Protein AF-A0A401ZVS5-F1 (afdb_monomer)

Radius of gyration: 18.04 Å; Cα contacts (8 Å, |Δi|>4): 123; chains: 1; bounding box: 57×36×34 Å

Secondary structure (DSSP, 8-state):
-EEE-TTS-EEEEPP--SEETTEETT-EEEEEETTEEEEEEEEE-SSS-EEETTEEE-GGGEEEEE-SSS------SS--PPPPP-

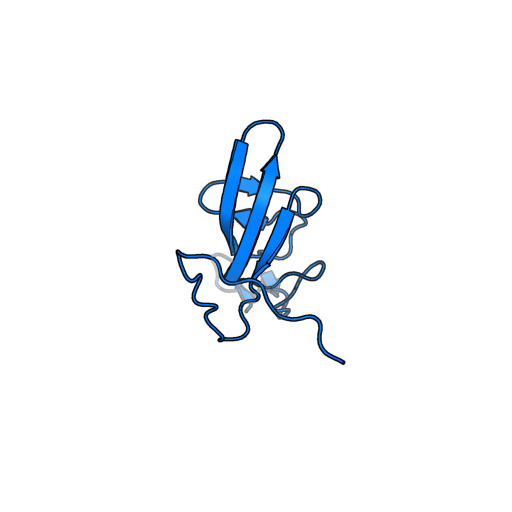Nearest PDB structures (foldseek):
  6bpi-assembly1_A  TM=4.626E-01  e=4.540E+00  Homo sapiens
  3nrl-assembly1_A  TM=4.091E-01  e=8.705E+00  Mediterraneibacter gnavus ATCC 29149
  7z8f-assembly1_o  TM=1.826E-01  e=8.705E+00  Homo sapiens

Mean predicted aligned error: 9.3 Å

pLDDT: mean 84.24, std 12.0, range [40.84, 94.94]

Sequence (86 aa):
MCVTDATGFPKQHKKRSRTFQGYRTGDIVKAMTPKRTLTGRIAIRHRPSFRLGTADIHPKYMRRLHRADGYEYEQRKGGVALPPHA

Organism: NCBI:txid2014871

Foldseek 3Di:
DFDADPVRHTDDDADPDQDDPRAGFQFWKWFDDPVDIATDTWDDRPDQWIDRPPDTHGCVRIDTDGHPPPDDDDDPPDDDDDPPDD

Solvent-accessible surface area (backbone atoms only — not comparable to full-atom values): 5648 Å² total; per-residue (Å²): 100,75,42,55,47,98,87,62,51,82,72,44,77,51,82,91,66,73,58,59,97,93,42,45,56,53,19,30,29,42,31,60,46,99,89,50,76,49,72,46,48,33,45,70,77,91,54,86,43,32,34,47,85,93,43,75,43,50,64,91,40,47,42,81,76,44,66,66,80,82,70,83,81,80,80,73,91,67,91,75,87,78,75,84,84,127

Structure (mmCIF, N/CA/C/O backbone):
data_AF-A0A401ZVS5-F1
#
_entry.id   AF-A0A401ZVS5-F1
#
loop_
_atom_site.group_PDB
_atom_site.id
_atom_site.type_symbol
_atom_site.label_atom_id
_atom_site.label_alt_id
_atom_site.label_comp_id
_atom_site.label_asym_id
_atom_site.label_entity_id
_atom_site.label_seq_id
_atom_site.pdbx_PDB_ins_code
_atom_site.Cartn_x
_atom_site.Cartn_y
_atom_site.Cartn_z
_atom_site.occupancy
_atom_site.B_iso_or_equiv
_atom_site.auth_seq_id
_atom_site.auth_comp_id
_atom_site.auth_asym_id
_atom_site.auth_atom_id
_atom_site.pdbx_PDB_model_num
ATOM 1 N N . MET A 1 1 ? 12.864 -16.253 1.997 1.00 72.56 1 MET A N 1
ATOM 2 C CA . MET A 1 1 ? 13.374 -16.609 0.655 1.00 72.56 1 MET A CA 1
ATOM 3 C C . MET A 1 1 ? 14.751 -15.991 0.483 1.00 72.56 1 MET A C 1
ATOM 5 O O . MET A 1 1 ? 14.929 -14.853 0.911 1.00 72.56 1 MET A O 1
ATOM 9 N N . CYS A 1 2 ? 15.702 -16.742 -0.066 1.00 85.31 2 CYS A N 1
ATOM 10 C CA . CYS A 1 2 ? 17.067 -16.288 -0.336 1.00 85.31 2 CYS A CA 1
ATOM 11 C C . CYS A 1 2 ? 17.148 -15.661 -1.739 1.00 85.31 2 CYS A C 1
ATOM 13 O O . CYS A 1 2 ? 16.406 -16.065 -2.631 1.00 85.31 2 CYS A O 1
ATOM 15 N N . VAL A 1 3 ? 17.996 -14.651 -1.911 1.00 88.06 3 VAL A N 1
ATOM 16 C CA . VAL A 1 3 ? 18.453 -14.147 -3.208 1.00 88.06 3 VAL A CA 1
ATOM 17 C C . VAL A 1 3 ? 19.842 -14.729 -3.420 1.00 88.06 3 VAL A C 1
ATOM 19 O O . VAL A 1 3 ? 20.739 -14.451 -2.624 1.00 88.06 3 VAL A O 1
ATOM 22 N N . THR A 1 4 ? 19.995 -15.554 -4.447 1.00 94.25 4 THR A N 1
ATOM 23 C CA . THR A 1 4 ? 21.275 -16.136 -4.857 1.00 94.25 4 THR A CA 1
ATOM 24 C C . THR A 1 4 ? 21.950 -15.265 -5.912 1.00 94.25 4 THR A C 1
ATOM 26 O O . THR A 1 4 ? 21.286 -14.474 -6.586 1.00 94.25 4 THR A O 1
ATOM 29 N N . ASP A 1 5 ? 23.266 -15.389 -6.037 1.00 92.00 5 ASP A N 1
ATOM 30 C CA . ASP A 1 5 ? 24.028 -14.804 -7.139 1.00 92.00 5 ASP A CA 1
ATOM 31 C C . ASP A 1 5 ? 23.888 -15.633 -8.432 1.00 92.00 5 ASP A C 1
ATOM 33 O O . ASP A 1 5 ? 23.282 -16.708 -8.418 1.00 92.00 5 ASP A O 1
ATOM 37 N N . ALA A 1 6 ? 24.461 -15.159 -9.544 1.00 93.06 6 ALA A N 1
ATOM 38 C CA . ALA A 1 6 ? 24.469 -15.867 -10.831 1.00 93.06 6 ALA A CA 1
ATOM 39 C C . ALA A 1 6 ? 25.083 -17.280 -10.741 1.00 93.06 6 ALA A C 1
ATOM 41 O O . ALA A 1 6 ? 24.682 -18.183 -11.467 1.00 93.06 6 ALA A O 1
ATOM 42 N N . THR A 1 7 ? 26.017 -17.478 -9.810 1.00 94.94 7 THR A N 1
ATOM 43 C CA . THR A 1 7 ? 26.684 -18.754 -9.504 1.00 94.94 7 THR A CA 1
ATOM 44 C C . THR A 1 7 ? 25.941 -19.604 -8.462 1.00 94.94 7 THR A C 1
ATOM 46 O O . THR A 1 7 ? 26.403 -20.681 -8.106 1.00 94.94 7 THR A O 1
ATOM 49 N N . GLY A 1 8 ? 24.789 -19.147 -7.957 1.00 91.00 8 GLY A N 1
ATOM 50 C CA . GLY A 1 8 ? 23.947 -19.899 -7.020 1.00 91.00 8 GLY A CA 1
ATOM 51 C C . GLY A 1 8 ? 24.273 -19.708 -5.534 1.00 91.00 8 GLY A C 1
ATOM 52 O O . GLY A 1 8 ? 23.507 -20.163 -4.685 1.00 91.00 8 GLY A O 1
ATOM 53 N N . PHE A 1 9 ? 25.343 -18.988 -5.186 1.00 93.81 9 PHE A N 1
ATOM 54 C CA . PHE A 1 9 ? 25.676 -18.722 -3.783 1.00 93.81 9 PHE A CA 1
ATOM 55 C C . PHE A 1 9 ? 24.684 -17.746 -3.124 1.00 93.81 9 PHE A C 1
ATOM 57 O O . PHE A 1 9 ? 24.232 -16.793 -3.767 1.00 93.81 9 PHE A O 1
ATOM 64 N N . PRO A 1 10 ? 24.319 -17.950 -1.845 1.00 92.88 10 PRO A N 1
ATOM 65 C CA . PRO A 1 10 ? 23.379 -17.086 -1.139 1.00 92.88 10 PRO A CA 1
ATOM 66 C C . PRO A 1 10 ? 23.977 -15.692 -0.917 1.00 92.88 10 PRO A C 1
ATOM 68 O O . PRO A 1 10 ? 25.004 -15.541 -0.264 1.00 92.88 10 PRO A O 1
ATOM 71 N N . LYS A 1 11 ? 23.302 -14.659 -1.427 1.00 92.44 11 LYS A N 1
ATOM 72 C CA . LYS A 1 11 ? 23.738 -13.259 -1.331 1.00 92.44 11 LYS A CA 1
ATOM 73 C C . LYS A 1 11 ? 22.964 -12.474 -0.277 1.00 92.44 11 LYS A C 1
ATOM 75 O O . LYS A 1 11 ? 23.532 -11.643 0.424 1.00 92.44 11 LYS A O 1
ATOM 80 N N . GLN A 1 12 ? 21.651 -12.695 -0.177 1.00 88.62 12 GLN A N 1
ATOM 81 C CA . GLN A 1 12 ? 20.799 -11.936 0.743 1.00 88.62 12 GLN A CA 1
ATOM 82 C C . GLN A 1 12 ? 19.548 -12.712 1.166 1.00 88.62 12 GLN A C 1
ATOM 84 O O . GLN A 1 12 ? 18.874 -13.340 0.352 1.00 88.62 12 GLN A O 1
ATOM 89 N N . HIS A 1 13 ? 19.147 -12.577 2.431 1.00 87.44 13 HIS A N 1
ATOM 90 C CA . HIS A 1 13 ? 17.853 -13.063 2.912 1.00 87.44 13 HIS A CA 1
ATOM 91 C C . HIS A 1 13 ? 16.764 -11.985 2.802 1.00 87.44 13 HIS A C 1
ATOM 93 O O . HIS A 1 13 ? 16.913 -10.870 3.302 1.00 87.44 13 HIS A O 1
ATOM 99 N N . LYS A 1 14 ? 15.619 -12.322 2.192 1.00 82.94 14 LYS A N 1
ATOM 100 C CA . LYS A 1 14 ? 14.428 -11.457 2.210 1.00 82.94 14 LYS A CA 1
ATOM 101 C C . LYS A 1 14 ? 13.724 -11.543 3.563 1.00 82.94 14 LYS A C 1
ATOM 103 O O . LYS A 1 14 ? 13.496 -12.642 4.074 1.00 82.94 14 LYS A O 1
ATOM 108 N N . LYS A 1 15 ? 13.293 -10.391 4.086 1.00 84.81 15 LYS A N 1
ATOM 109 C CA . LYS A 1 15 ? 12.481 -10.296 5.308 1.00 84.81 15 LYS A CA 1
ATOM 110 C C . LYS A 1 15 ? 11.193 -11.117 5.153 1.00 84.81 15 LYS A C 1
ATOM 112 O O . LYS A 1 15 ? 10.485 -10.978 4.162 1.00 84.81 15 LYS A O 1
ATOM 117 N N . ARG A 1 16 ? 10.881 -11.964 6.141 1.00 82.25 16 ARG A N 1
ATOM 118 C CA . ARG A 1 16 ? 9.680 -12.829 6.166 1.00 82.25 16 ARG A CA 1
ATOM 119 C C . ARG A 1 16 ? 8.470 -12.138 6.814 1.00 82.25 16 ARG A C 1
ATOM 121 O O . ARG A 1 16 ? 7.612 -12.799 7.387 1.00 82.25 16 ARG A O 1
ATOM 128 N N . SER A 1 17 ? 8.401 -10.808 6.779 1.00 86.25 17 SER A N 1
ATOM 129 C CA . SER A 1 17 ? 7.271 -10.091 7.376 1.00 86.25 17 SER A CA 1
ATOM 130 C C . SER A 1 17 ? 6.155 -9.943 6.348 1.00 86.25 17 SER A C 1
ATOM 132 O O . SER A 1 17 ? 6.393 -9.540 5.219 1.00 86.25 17 SER A O 1
ATOM 134 N N . ARG A 1 18 ? 4.913 -10.253 6.716 1.00 82.38 18 ARG A N 1
ATOM 135 C CA . ARG A 1 18 ? 3.760 -10.028 5.821 1.00 82.38 18 ARG A CA 1
ATOM 136 C C . ARG A 1 18 ? 3.237 -8.595 5.901 1.00 82.38 18 ARG A C 1
ATOM 138 O O . ARG A 1 18 ? 2.460 -8.183 5.043 1.00 82.38 18 ARG A O 1
ATOM 145 N N . THR A 1 19 ? 3.664 -7.856 6.922 1.00 88.88 19 THR A N 1
ATOM 146 C CA . THR A 1 19 ? 3.229 -6.493 7.216 1.00 88.88 19 THR A CA 1
ATOM 147 C C . THR A 1 19 ? 4.406 -5.521 7.225 1.00 88.88 19 THR A C 1
ATOM 149 O O . THR A 1 19 ? 5.561 -5.894 7.475 1.00 88.88 19 THR A O 1
ATOM 152 N N . PHE A 1 20 ? 4.128 -4.257 6.916 1.00 90.19 20 PHE A N 1
ATOM 153 C CA . PHE A 1 20 ? 5.098 -3.168 6.978 1.00 90.19 20 PHE A CA 1
ATOM 154 C C . PHE A 1 20 ? 4.369 -1.837 7.176 1.00 90.19 20 PHE A C 1
ATOM 156 O O . PHE A 1 20 ? 3.409 -1.556 6.465 1.00 90.19 20 PHE A O 1
ATOM 163 N N . GLN A 1 21 ? 4.806 -1.034 8.153 1.00 88.31 21 GLN A N 1
ATOM 164 C CA . GLN A 1 21 ? 4.185 0.255 8.513 1.00 88.31 21 GLN A CA 1
ATOM 165 C C . GLN A 1 21 ? 2.656 0.182 8.730 1.00 88.31 21 GLN A C 1
ATOM 167 O O . GLN A 1 21 ? 1.926 1.094 8.363 1.00 88.31 21 GLN A O 1
ATOM 172 N N . GLY A 1 22 ? 2.156 -0.926 9.293 1.00 89.50 22 GLY A N 1
ATOM 173 C CA . GLY A 1 22 ? 0.723 -1.116 9.575 1.00 89.50 22 GLY A CA 1
ATOM 174 C C . GLY A 1 22 ? -0.136 -1.576 8.388 1.00 89.50 22 GLY A C 1
ATOM 175 O O . GLY A 1 22 ? -1.344 -1.760 8.548 1.00 89.50 22 GLY A O 1
ATOM 176 N N . TYR A 1 23 ? 0.478 -1.809 7.227 1.00 91.62 23 TYR A N 1
ATOM 177 C CA . TYR A 1 23 ? -0.174 -2.314 6.021 1.00 91.62 23 TYR A CA 1
ATOM 178 C C . TYR A 1 23 ? 0.224 -3.762 5.728 1.00 91.62 23 TYR A C 1
ATOM 180 O O . TYR A 1 23 ? 1.298 -4.219 6.138 1.00 91.62 23 TYR A O 1
ATOM 188 N N . ARG A 1 24 ? -0.617 -4.475 4.975 1.00 91.75 24 ARG A N 1
ATOM 189 C CA . ARG A 1 24 ? -0.367 -5.825 4.453 1.00 91.75 24 ARG A CA 1
ATOM 190 C C . ARG A 1 24 ? -0.512 -5.837 2.931 1.00 91.75 24 ARG A C 1
ATOM 192 O O . ARG A 1 24 ? -1.332 -5.124 2.361 1.00 91.75 24 ARG A O 1
ATOM 199 N N . THR A 1 25 ? 0.276 -6.672 2.253 1.00 91.69 25 THR A N 1
ATOM 200 C CA . THR A 1 25 ? 0.068 -6.932 0.819 1.00 91.69 25 THR A CA 1
ATOM 201 C C . THR A 1 25 ? -1.353 -7.443 0.584 1.00 91.69 25 THR A C 1
ATOM 203 O O . THR A 1 25 ? -1.784 -8.385 1.248 1.00 91.69 25 THR A O 1
ATOM 206 N N . GLY A 1 26 ? -2.048 -6.835 -0.377 1.00 90.19 26 GLY A N 1
ATOM 207 C CA . GLY A 1 26 ? -3.443 -7.121 -0.700 1.00 90.19 26 GLY A CA 1
ATOM 208 C C . GLY A 1 26 ? -4.450 -6.156 -0.074 1.00 90.19 26 GLY A C 1
ATOM 209 O O . GLY A 1 26 ? -5.596 -6.162 -0.516 1.00 90.19 26 GLY A O 1
ATOM 210 N N . ASP A 1 27 ? -4.050 -5.318 0.892 1.00 91.75 27 ASP A N 1
ATOM 211 C CA . ASP A 1 27 ? -4.944 -4.298 1.451 1.00 91.75 27 ASP A CA 1
ATOM 212 C C . ASP A 1 27 ? -5.441 -3.365 0.337 1.00 91.75 27 ASP A C 1
ATOM 214 O O . ASP A 1 27 ? -4.675 -2.959 -0.545 1.00 91.75 27 ASP A O 1
ATOM 218 N N . ILE A 1 28 ? -6.723 -3.004 0.388 1.00 91.75 28 ILE A N 1
ATOM 219 C CA . ILE A 1 28 ? -7.302 -2.009 -0.515 1.00 91.75 28 ILE A CA 1
ATOM 220 C C . ILE A 1 28 ? -7.088 -0.644 0.122 1.00 91.75 28 ILE A C 1
ATOM 222 O O . ILE A 1 28 ? -7.535 -0.391 1.243 1.00 91.75 28 ILE A O 1
ATOM 226 N N . VAL A 1 29 ? -6.415 0.249 -0.595 1.00 93.19 29 VAL A N 1
ATOM 227 C CA . VAL A 1 29 ? -6.125 1.606 -0.129 1.00 93.19 29 VAL A CA 1
ATOM 228 C C . VAL A 1 29 ? -6.619 2.636 -1.132 1.00 93.19 29 VAL A C 1
ATOM 230 O O . VAL A 1 29 ? -6.681 2.377 -2.334 1.00 93.19 29 VAL A O 1
ATOM 233 N N . LYS A 1 30 ? -6.908 3.832 -0.627 1.00 93.88 30 LYS A N 1
ATOM 234 C CA . LYS A 1 30 ? -7.071 5.052 -1.412 1.00 93.88 30 LYS A CA 1
ATOM 235 C C . LYS A 1 30 ? -5.826 5.910 -1.224 1.00 93.88 30 LYS A C 1
ATOM 237 O O . LYS A 1 30 ? -5.554 6.368 -0.117 1.00 93.88 30 LYS A O 1
ATOM 242 N N . ALA A 1 31 ? -5.066 6.110 -2.290 1.00 93.62 31 ALA A N 1
ATOM 243 C CA . ALA A 1 31 ? -3.933 7.017 -2.328 1.00 93.62 31 ALA A CA 1
ATOM 244 C C . ALA A 1 31 ? -4.374 8.390 -2.843 1.00 93.62 31 ALA A C 1
ATOM 246 O O . ALA A 1 31 ? -4.877 8.501 -3.959 1.00 93.62 31 ALA A O 1
ATOM 247 N N . MET A 1 32 ? -4.158 9.431 -2.043 1.00 92.69 32 MET A N 1
ATOM 248 C CA . MET A 1 32 ? -4.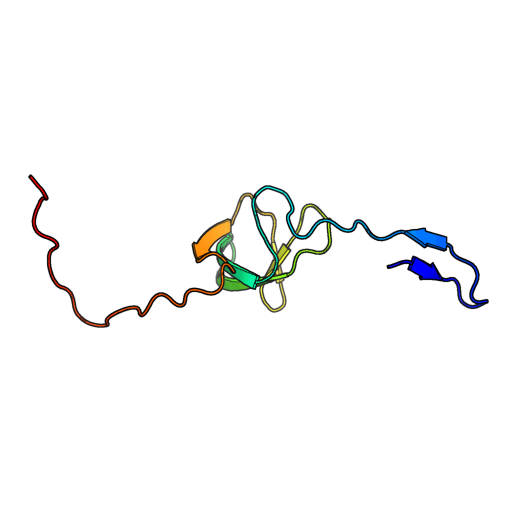426 10.827 -2.386 1.00 92.69 32 MET A CA 1
ATOM 249 C C . MET A 1 32 ? -3.089 11.530 -2.603 1.00 92.69 32 MET A C 1
ATOM 251 O O . MET A 1 32 ? -2.483 12.063 -1.678 1.00 92.69 32 MET A O 1
ATOM 255 N N . THR A 1 33 ? -2.579 11.453 -3.829 1.00 87.62 33 THR A N 1
ATOM 256 C CA . THR A 1 33 ? -1.344 12.137 -4.229 1.00 87.62 33 THR A CA 1
ATOM 257 C C . THR A 1 33 ? -1.709 13.459 -4.911 1.00 87.62 33 THR A C 1
ATOM 259 O O . THR A 1 33 ? -2.727 13.494 -5.600 1.00 87.62 33 THR A O 1
ATOM 262 N N . PRO A 1 34 ? -0.881 14.520 -4.820 1.00 85.19 34 PRO A N 1
ATOM 263 C CA . PRO A 1 34 ? -1.158 15.803 -5.480 1.00 85.19 34 PRO A CA 1
ATOM 264 C C . PRO A 1 34 ? -1.461 15.692 -6.980 1.00 85.19 34 PRO A C 1
ATOM 266 O O . PRO A 1 34 ? -2.217 16.484 -7.523 1.00 85.19 34 PRO A O 1
ATOM 269 N N . LYS A 1 35 ? -0.883 14.688 -7.653 1.00 84.94 35 LYS A N 1
ATOM 270 C CA . LYS A 1 35 ? -1.070 14.452 -9.091 1.00 84.94 35 LYS A CA 1
ATOM 271 C C . LYS A 1 35 ? -2.347 13.686 -9.432 1.00 84.94 35 LYS A C 1
ATOM 273 O O . LYS A 1 35 ? -2.902 13.879 -10.503 1.00 84.94 35 LYS A O 1
ATOM 278 N N . ARG A 1 36 ? -2.745 12.729 -8.588 1.00 86.62 36 ARG A N 1
ATOM 279 C CA . ARG A 1 36 ? -3.856 11.812 -8.872 1.00 86.62 36 ARG A CA 1
ATOM 280 C C . ARG A 1 36 ? -4.333 11.093 -7.622 1.00 86.62 36 ARG A C 1
ATOM 282 O O . ARG A 1 36 ? -3.543 10.767 -6.734 1.00 86.62 36 ARG A O 1
ATOM 289 N N . THR A 1 37 ? -5.621 10.771 -7.618 1.00 91.69 37 THR A N 1
ATOM 290 C CA . THR A 1 37 ? -6.223 9.873 -6.633 1.00 91.69 37 THR A CA 1
ATOM 291 C C . THR A 1 37 ? -6.324 8.478 -7.233 1.00 91.69 37 THR A C 1
ATOM 293 O O . THR A 1 37 ? -6.919 8.302 -8.292 1.00 91.69 37 THR A O 1
ATOM 296 N N . LEU A 1 38 ? -5.732 7.486 -6.572 1.00 90.88 38 LEU A N 1
ATOM 297 C CA . LEU A 1 38 ? -5.737 6.091 -7.012 1.00 90.88 38 LEU A CA 1
ATOM 298 C C . LEU A 1 38 ? -6.346 5.217 -5.925 1.00 90.88 38 LEU A C 1
ATOM 300 O O . LEU A 1 38 ? -6.068 5.412 -4.746 1.00 90.88 38 LEU A O 1
ATOM 304 N N . THR A 1 39 ? -7.147 4.233 -6.314 1.00 92.69 39 THR A N 1
ATOM 305 C CA . THR A 1 39 ? -7.705 3.244 -5.385 1.00 92.69 39 THR A CA 1
ATOM 306 C C . THR A 1 39 ? -7.392 1.854 -5.909 1.00 92.69 39 THR A C 1
ATOM 308 O O . THR A 1 39 ? -7.469 1.622 -7.112 1.00 92.69 39 THR A O 1
ATOM 311 N N . GLY A 1 40 ? -7.006 0.935 -5.029 1.00 91.62 40 GLY A N 1
ATOM 312 C CA . GLY A 1 40 ? -6.689 -0.431 -5.431 1.00 91.62 40 GLY A CA 1
ATOM 313 C C . GLY A 1 40 ? -5.923 -1.207 -4.371 1.00 91.62 40 GLY A C 1
ATOM 314 O O . GLY A 1 40 ? -5.727 -0.733 -3.251 1.00 91.62 40 GLY A O 1
ATOM 315 N N . ARG A 1 41 ? -5.489 -2.413 -4.741 1.00 93.06 41 ARG A N 1
ATOM 316 C CA . ARG A 1 41 ? -4.705 -3.298 -3.874 1.00 93.06 41 ARG A CA 1
ATOM 317 C C . ARG A 1 41 ? -3.228 -2.910 -3.887 1.00 93.06 41 ARG A C 1
ATOM 319 O O . ARG A 1 41 ? -2.668 -2.645 -4.952 1.00 93.06 41 ARG A O 1
ATOM 326 N N . ILE A 1 42 ? -2.595 -2.920 -2.716 1.00 93.69 42 ILE A N 1
ATOM 327 C CA . ILE A 1 42 ? -1.160 -2.633 -2.582 1.00 93.69 42 ILE A CA 1
ATOM 328 C C . ILE A 1 42 ? -0.299 -3.894 -2.588 1.00 93.69 42 ILE A C 1
ATOM 330 O O . ILE A 1 42 ? -0.695 -4.950 -2.090 1.00 93.69 42 ILE A O 1
ATOM 334 N N . ALA A 1 43 ? 0.936 -3.751 -3.065 1.00 92.56 43 ALA A N 1
ATOM 335 C CA . ALA A 1 43 ? 1.997 -4.732 -2.886 1.00 92.56 43 ALA A CA 1
ATOM 336 C C . ALA A 1 43 ? 3.176 -4.134 -2.105 1.00 92.56 43 ALA A C 1
ATOM 338 O O . ALA A 1 43 ? 3.751 -3.111 -2.489 1.00 92.56 43 ALA A O 1
ATOM 339 N N . ILE A 1 44 ? 3.555 -4.801 -1.012 1.00 91.69 44 ILE A N 1
ATOM 340 C CA . ILE A 1 44 ? 4.646 -4.387 -0.125 1.00 91.69 44 ILE A CA 1
ATOM 341 C C . ILE A 1 44 ? 5.932 -5.122 -0.507 1.00 91.69 44 ILE A C 1
ATOM 343 O O . ILE A 1 44 ? 5.953 -6.346 -0.624 1.00 91.69 44 ILE A O 1
ATOM 347 N N . ARG A 1 45 ? 7.030 -4.370 -0.657 1.00 88.69 45 ARG A N 1
ATOM 348 C CA . ARG A 1 45 ? 8.376 -4.889 -0.978 1.00 88.69 45 ARG A CA 1
ATOM 349 C C . ARG A 1 45 ? 9.406 -4.636 0.135 1.00 88.69 45 ARG A C 1
ATOM 351 O O . ARG A 1 45 ? 10.602 -4.652 -0.129 1.00 88.69 45 ARG A O 1
ATOM 358 N N . HIS A 1 46 ? 8.948 -4.370 1.364 1.00 85.50 46 HIS A N 1
ATOM 359 C CA . HIS A 1 46 ? 9.778 -3.957 2.513 1.00 85.50 46 HIS A CA 1
ATOM 360 C C . HIS A 1 46 ? 10.669 -2.734 2.248 1.00 85.50 46 HIS A C 1
ATOM 362 O O . HIS A 1 46 ? 11.784 -2.635 2.753 1.00 85.50 46 HIS A O 1
ATOM 368 N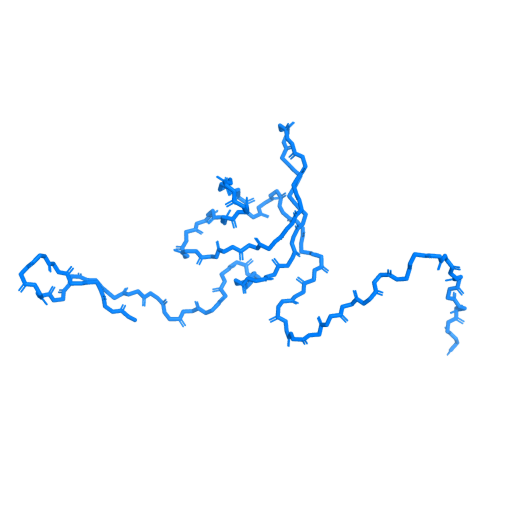 N . ARG A 1 47 ? 10.149 -1.785 1.471 1.00 86.88 47 ARG A N 1
ATOM 369 C CA . ARG A 1 47 ? 10.699 -0.438 1.285 1.00 86.88 47 ARG A CA 1
ATOM 370 C C . ARG A 1 47 ? 9.641 0.569 1.760 1.00 86.88 47 ARG A C 1
ATOM 372 O O . ARG A 1 47 ? 8.467 0.197 1.809 1.00 86.88 47 ARG A O 1
ATOM 379 N N . PRO A 1 48 ? 10.002 1.820 2.096 1.00 86.44 48 PRO A N 1
ATOM 380 C CA . PRO A 1 48 ? 9.049 2.860 2.508 1.00 86.44 48 PRO A CA 1
ATOM 381 C C . PRO A 1 48 ? 8.117 3.348 1.379 1.00 86.44 48 PRO A C 1
ATOM 383 O O . PRO A 1 48 ? 7.451 4.366 1.525 1.00 86.44 48 PRO A O 1
ATOM 386 N N . SER A 1 49 ? 8.043 2.630 0.258 1.00 90.38 49 SER A N 1
ATOM 387 C CA . SER A 1 49 ? 7.105 2.857 -0.837 1.00 90.38 49 SER A CA 1
ATOM 388 C C . SER A 1 49 ? 6.329 1.577 -1.142 1.00 90.38 49 SER A C 1
ATOM 390 O O . SER A 1 49 ? 6.877 0.469 -1.107 1.00 90.38 49 SER A O 1
ATOM 392 N N . PHE A 1 50 ? 5.038 1.731 -1.435 1.00 93.00 50 PHE A N 1
ATOM 393 C CA . PHE A 1 50 ? 4.143 0.630 -1.780 1.00 93.00 50 PHE A CA 1
ATOM 394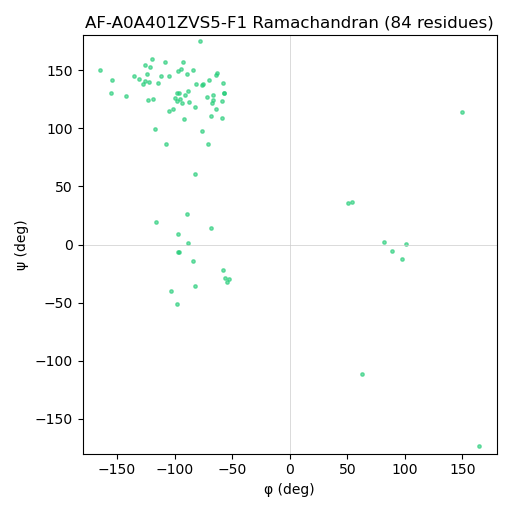 C C . PHE A 1 50 ? 3.668 0.753 -3.211 1.00 93.00 50 PHE A C 1
ATOM 396 O O . PHE A 1 50 ? 3.309 1.841 -3.666 1.00 93.00 50 PHE A O 1
ATOM 403 N N . ARG A 1 51 ? 3.621 -0.391 -3.893 1.00 92.75 51 ARG A N 1
ATOM 404 C CA . ARG A 1 51 ? 3.169 -0.451 -5.272 1.00 92.75 51 ARG A CA 1
ATOM 405 C C . ARG A 1 51 ? 1.650 -0.501 -5.305 1.00 92.75 51 ARG A C 1
ATOM 407 O O . ARG A 1 51 ? 1.060 -1.449 -4.792 1.00 92.75 51 ARG A O 1
ATOM 414 N N . LEU A 1 52 ? 1.040 0.502 -5.920 1.00 92.12 52 LEU A N 1
ATOM 415 C CA . LEU A 1 52 ? -0.388 0.608 -6.188 1.00 92.12 52 LEU A CA 1
ATOM 416 C C . LEU A 1 52 ? -0.585 0.641 -7.710 1.00 92.12 52 LEU A C 1
ATOM 418 O O . LEU A 1 52 ? -0.361 1.663 -8.362 1.00 92.12 52 LEU A O 1
ATOM 422 N N . GLY A 1 53 ? -0.940 -0.510 -8.288 1.00 88.38 53 GLY A N 1
ATOM 423 C CA . GLY A 1 53 ? -0.987 -0.701 -9.741 1.00 88.38 53 GLY A CA 1
ATOM 424 C C . GLY A 1 53 ? 0.394 -0.529 -10.389 1.00 88.38 53 GLY A C 1
ATOM 425 O O . GLY A 1 53 ? 1.300 -1.344 -10.186 1.00 88.38 53 GLY A O 1
ATOM 426 N N . THR A 1 54 ? 0.559 0.542 -11.167 1.00 87.50 54 THR A N 1
ATOM 427 C CA . THR A 1 54 ? 1.818 0.907 -11.843 1.00 87.50 54 THR A CA 1
ATOM 428 C C . THR A 1 54 ? 2.648 1.946 -11.086 1.00 87.50 54 THR A C 1
ATOM 430 O O . THR A 1 54 ? 3.771 2.230 -11.491 1.00 87.50 54 THR A O 1
ATOM 433 N N . ALA A 1 55 ? 2.127 2.510 -9.993 1.00 89.31 55 ALA A N 1
ATOM 434 C CA . ALA A 1 55 ? 2.776 3.577 -9.238 1.00 89.31 55 ALA A CA 1
ATOM 435 C C . ALA A 1 55 ? 3.373 3.064 -7.927 1.00 89.31 55 ALA A C 1
ATOM 437 O O . ALA A 1 55 ? 2.755 2.240 -7.259 1.00 89.31 55 ALA A O 1
ATOM 438 N N . ASP A 1 56 ? 4.510 3.620 -7.514 1.00 92.06 56 ASP A N 1
ATOM 439 C CA . ASP A 1 56 ? 5.010 3.489 -6.145 1.00 92.06 56 ASP A CA 1
ATOM 440 C C . ASP A 1 56 ? 4.670 4.764 -5.365 1.00 92.06 56 ASP A C 1
ATOM 442 O O . ASP A 1 56 ? 4.969 5.875 -5.802 1.00 92.06 56 ASP A O 1
ATOM 446 N N . ILE A 1 57 ? 4.002 4.616 -4.223 1.00 91.88 57 ILE A N 1
ATOM 447 C CA . ILE A 1 57 ? 3.485 5.735 -3.427 1.00 91.88 57 ILE A CA 1
ATOM 448 C C . ILE A 1 57 ? 3.910 5.548 -1.967 1.00 91.88 57 ILE A C 1
ATOM 450 O O . ILE A 1 57 ? 3.952 4.429 -1.450 1.00 91.88 57 ILE A O 1
ATOM 454 N N . HIS A 1 58 ? 4.242 6.650 -1.296 1.00 92.12 58 HIS A N 1
ATOM 455 C CA . HIS A 1 58 ? 4.595 6.637 0.121 1.00 92.12 58 HIS A CA 1
ATOM 456 C C . HIS A 1 58 ? 3.333 6.464 0.997 1.00 92.12 58 HIS A C 1
ATOM 458 O O . HIS A 1 58 ? 2.329 7.135 0.741 1.00 92.12 58 HIS A O 1
ATOM 464 N N . PRO A 1 59 ? 3.364 5.641 2.063 1.00 89.75 59 PRO A N 1
ATOM 465 C CA . PRO A 1 59 ? 2.208 5.369 2.927 1.00 89.75 59 PRO A CA 1
ATOM 466 C C . PRO A 1 59 ? 1.592 6.606 3.590 1.00 89.75 59 PRO A C 1
ATOM 468 O O . PRO A 1 59 ? 0.413 6.581 3.923 1.00 89.75 59 PRO A O 1
ATOM 471 N N . LYS A 1 60 ? 2.347 7.706 3.719 1.00 91.50 60 LYS A N 1
ATOM 472 C CA . LYS A 1 60 ? 1.835 9.020 4.169 1.00 91.50 60 LYS A CA 1
ATOM 473 C C . LYS A 1 60 ? 0.645 9.517 3.336 1.00 91.50 60 LYS A C 1
ATOM 475 O O . LYS A 1 60 ? -0.219 10.203 3.863 1.00 91.50 60 LYS A O 1
ATOM 480 N N . TYR A 1 61 ? 0.604 9.180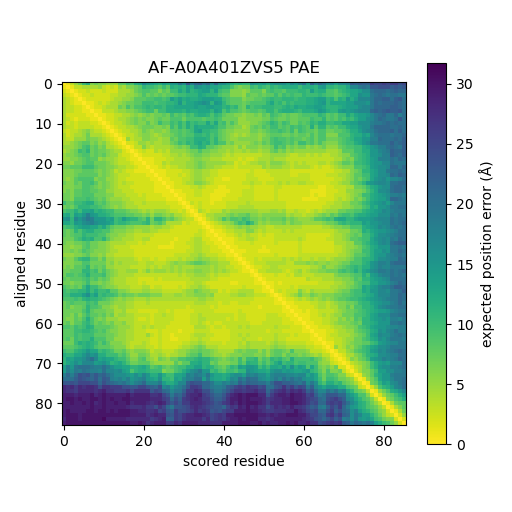 2.047 1.00 91.56 61 TYR A N 1
ATOM 481 C CA . TYR A 1 61 ? -0.450 9.608 1.122 1.00 91.56 61 TYR A CA 1
ATOM 482 C C . TYR A 1 61 ? -1.542 8.552 0.935 1.00 91.56 61 TYR A C 1
ATOM 484 O O . TYR A 1 61 ? -2.372 8.687 0.037 1.00 91.56 61 TYR A O 1
ATOM 492 N N . MET A 1 62 ? -1.532 7.479 1.728 1.00 90.94 62 MET A N 1
ATOM 493 C CA . MET A 1 62 ? -2.490 6.385 1.623 1.00 90.94 62 MET A CA 1
ATOM 494 C C . MET A 1 62 ? -3.414 6.340 2.828 1.00 90.94 62 MET A C 1
ATOM 496 O O . MET A 1 62 ? -3.000 6.555 3.964 1.00 90.94 62 MET A O 1
ATOM 500 N N . ARG A 1 63 ? -4.665 5.965 2.569 1.00 92.06 63 ARG A N 1
ATOM 501 C CA . ARG A 1 63 ? -5.630 5.581 3.592 1.00 92.06 63 ARG A CA 1
ATOM 502 C C . ARG A 1 63 ? -6.146 4.181 3.292 1.00 92.06 63 ARG A C 1
ATOM 504 O O . ARG A 1 63 ? -6.650 3.930 2.197 1.00 92.06 63 ARG A O 1
ATOM 511 N N . ARG A 1 64 ? -6.021 3.266 4.255 1.00 91.25 64 ARG A N 1
ATOM 512 C CA . ARG A 1 64 ? -6.567 1.905 4.145 1.00 91.25 64 ARG A CA 1
ATOM 513 C C . ARG A 1 64 ? -8.095 1.960 4.121 1.00 91.25 64 ARG A C 1
ATOM 515 O O . ARG A 1 64 ? -8.689 2.584 4.994 1.00 91.25 64 ARG A O 1
ATOM 522 N N . LEU A 1 65 ? -8.702 1.306 3.136 1.00 90.50 65 LEU A N 1
ATOM 523 C CA . LEU A 1 65 ? -10.150 1.126 3.021 1.00 90.50 65 LEU A CA 1
ATOM 524 C C . LEU A 1 65 ? -10.563 -0.249 3.549 1.00 90.50 65 LEU A C 1
ATOM 526 O O . LEU A 1 65 ? -11.410 -0.332 4.427 1.00 90.50 65 LEU A O 1
ATOM 530 N N . HIS A 1 66 ? -9.906 -1.309 3.072 1.00 88.56 66 HIS A N 1
ATOM 531 C CA . HIS A 1 66 ? -10.197 -2.686 3.474 1.00 88.56 66 HIS A CA 1
ATOM 532 C C . HIS A 1 66 ? -8.904 -3.452 3.741 1.00 88.56 66 HIS A C 1
ATOM 534 O O . HIS A 1 66 ? -7.881 -3.220 3.088 1.00 88.56 66 HIS A O 1
ATOM 540 N N . ARG A 1 67 ? -8.949 -4.356 4.720 1.00 88.81 67 ARG A N 1
ATOM 541 C CA . ARG A 1 67 ? -7.845 -5.266 5.030 1.00 88.81 67 ARG A CA 1
ATOM 542 C C . ARG A 1 67 ? -7.913 -6.486 4.117 1.00 88.81 67 ARG A C 1
ATOM 544 O O . ARG A 1 67 ? -8.988 -6.925 3.738 1.00 88.81 67 ARG A O 1
ATOM 551 N N . ALA A 1 68 ? -6.761 -7.068 3.808 1.00 84.19 68 ALA A N 1
ATOM 552 C CA . ALA A 1 68 ? -6.680 -8.412 3.242 1.00 84.19 68 ALA A CA 1
ATOM 553 C C . ALA A 1 68 ? -6.764 -9.473 4.355 1.00 84.19 68 ALA A C 1
ATOM 555 O O . ALA A 1 68 ? -5.803 -10.207 4.608 1.00 84.19 68 ALA A O 1
ATOM 556 N N . ASP A 1 69 ? -7.876 -9.495 5.087 1.00 81.75 69 ASP A N 1
ATOM 557 C CA . ASP A 1 69 ? -8.183 -10.466 6.147 1.00 81.75 69 ASP A CA 1
ATOM 558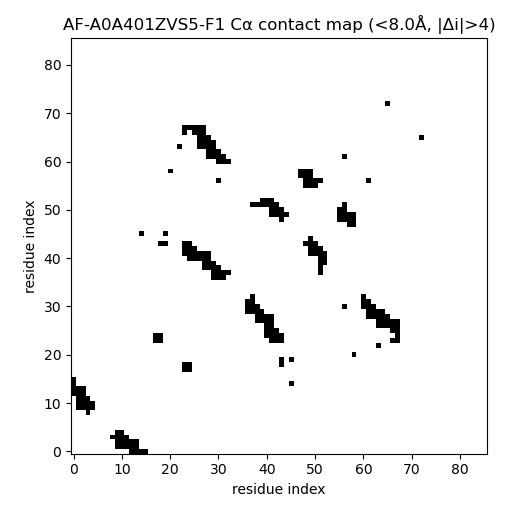 C C . ASP A 1 69 ? -9.052 -11.637 5.667 1.00 81.75 69 ASP A C 1
ATOM 560 O O . ASP A 1 69 ? -9.174 -12.623 6.386 1.00 81.75 69 ASP A O 1
ATOM 564 N N . GLY A 1 70 ? -9.539 -11.583 4.425 1.00 77.31 70 GLY A N 1
ATOM 565 C CA . GLY A 1 70 ? -10.326 -12.650 3.804 1.00 77.31 70 GLY A CA 1
ATOM 566 C C . GLY A 1 70 ? -11.826 -12.376 3.789 1.00 77.31 70 GLY A C 1
ATOM 567 O O . GLY A 1 70 ? -12.566 -13.192 3.254 1.00 77.31 70 GLY A O 1
ATOM 568 N N . TYR A 1 71 ? -12.262 -11.229 4.314 1.00 77.81 71 TYR A N 1
ATOM 569 C CA . TYR A 1 71 ? -13.647 -10.789 4.232 1.00 77.81 71 TYR A CA 1
ATOM 570 C C . TYR A 1 71 ? -13.816 -9.795 3.084 1.00 77.81 71 TYR A C 1
ATOM 572 O O . TYR A 1 71 ? -13.054 -8.836 2.941 1.00 77.81 71 TYR A O 1
ATOM 580 N N . GLU A 1 72 ? -14.823 -10.032 2.249 1.00 69.25 72 GLU A N 1
ATOM 581 C CA . GLU A 1 72 ? -15.244 -9.084 1.227 1.00 69.25 72 GLU A CA 1
ATOM 582 C C . GLU A 1 72 ? -16.394 -8.246 1.783 1.00 69.25 72 GLU A C 1
ATOM 584 O O . GLU A 1 72 ? -17.389 -8.772 2.274 1.00 69.25 72 GLU A O 1
ATOM 589 N N . TYR A 1 73 ? -16.233 -6.925 1.754 1.00 67.06 73 TYR A N 1
ATOM 590 C CA . TYR A 1 73 ? -17.283 -6.002 2.164 1.00 67.06 73 TYR A CA 1
ATOM 591 C C . TYR A 1 73 ? -18.100 -5.644 0.931 1.00 67.06 73 TYR A C 1
ATOM 593 O O . TYR A 1 73 ? -17.626 -4.912 0.058 1.00 67.06 73 TYR A O 1
ATOM 601 N N . GLU A 1 74 ? -19.321 -6.158 0.860 1.00 69.69 74 GLU A N 1
ATOM 602 C CA . GLU A 1 74 ? -20.245 -5.827 -0.213 1.00 69.69 74 GLU A CA 1
ATOM 603 C C . GLU A 1 74 ? -20.678 -4.363 -0.062 1.00 69.69 74 GLU A C 1
ATOM 605 O O . GLU A 1 74 ? -21.368 -3.980 0.886 1.00 69.69 74 GLU A O 1
ATOM 610 N N . GLN A 1 75 ? -20.234 -3.496 -0.975 1.00 63.03 75 GLN A N 1
ATOM 611 C CA . GLN A 1 75 ? -20.743 -2.130 -1.016 1.00 63.03 75 GLN A CA 1
ATOM 612 C C . GLN A 1 75 ? -22.133 -2.148 -1.645 1.00 63.03 75 GLN A C 1
ATOM 614 O O . GLN A 1 75 ? -22.278 -2.137 -2.868 1.00 63.03 75 GLN A O 1
ATOM 619 N N . ARG A 1 76 ? -23.163 -2.151 -0.794 1.00 63.56 76 ARG A N 1
ATOM 620 C CA . ARG A 1 76 ? -24.553 -1.972 -1.217 1.00 63.56 76 ARG A CA 1
ATOM 621 C C . ARG A 1 76 ? -24.683 -0.620 -1.926 1.00 63.56 76 ARG A C 1
ATOM 623 O O . ARG A 1 76 ? -24.600 0.438 -1.303 1.00 63.56 76 ARG A O 1
ATOM 630 N N . LYS A 1 77 ? -24.881 -0.637 -3.246 1.00 55.16 77 LYS A N 1
ATOM 631 C CA . LYS A 1 77 ? -25.286 0.548 -4.015 1.00 55.16 77 LYS A CA 1
ATOM 632 C C . LYS A 1 77 ? -26.743 0.872 -3.665 1.00 55.16 77 LYS A C 1
ATOM 634 O O . LYS A 1 77 ? -27.655 0.391 -4.321 1.00 55.16 77 LYS A O 1
ATOM 639 N N . GLY A 1 78 ? -26.954 1.642 -2.602 1.00 55.66 78 GLY A N 1
ATOM 640 C CA . GLY A 1 78 ? -28.280 2.091 -2.168 1.00 55.66 78 GLY A CA 1
ATOM 641 C C . GLY A 1 78 ? -28.328 2.269 -0.656 1.00 55.66 78 GLY A C 1
ATOM 642 O O . GLY A 1 78 ? -28.148 1.303 0.083 1.00 55.66 78 GLY A O 1
ATOM 643 N N . GLY A 1 79 ? -28.504 3.514 -0.209 1.00 59.28 79 GLY A N 1
ATOM 644 C CA . GLY A 1 79 ? -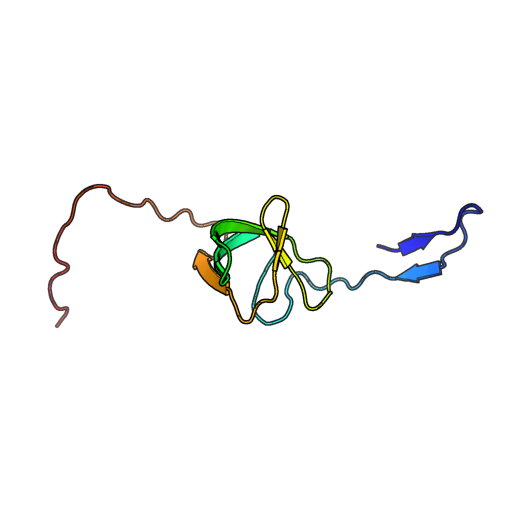28.446 3.888 1.200 1.00 59.28 79 GLY A CA 1
ATOM 645 C C . GLY A 1 79 ? -29.530 3.236 2.055 1.00 59.28 79 GLY A C 1
ATOM 646 O O . GLY A 1 79 ? -30.653 3.038 1.606 1.00 59.28 79 GLY A O 1
ATOM 647 N N . VAL A 1 80 ? -29.185 2.969 3.313 1.00 52.78 80 VAL A N 1
ATOM 648 C CA . VAL A 1 80 ? -30.137 2.852 4.421 1.00 52.78 80 VAL A CA 1
ATOM 649 C C . VAL A 1 80 ? -29.465 3.473 5.644 1.00 52.78 80 VAL A C 1
ATOM 651 O O . VAL A 1 80 ? -28.321 3.141 5.956 1.00 52.78 80 VAL A O 1
ATOM 654 N N . ALA A 1 81 ? -30.155 4.410 6.295 1.00 58.66 81 ALA A N 1
ATOM 655 C CA . ALA A 1 81 ? -29.746 4.975 7.574 1.00 58.66 81 ALA A CA 1
ATOM 656 C C . ALA A 1 81 ? -29.640 3.850 8.615 1.00 58.66 81 ALA A C 1
ATOM 658 O O . ALA A 1 81 ? -30.601 3.115 8.833 1.00 58.66 81 ALA A O 1
ATOM 659 N N . LEU A 1 82 ? -28.472 3.700 9.240 1.00 62.78 82 LEU A N 1
ATOM 660 C CA . LEU A 1 82 ? -28.328 2.827 10.403 1.00 62.78 82 LEU A CA 1
ATOM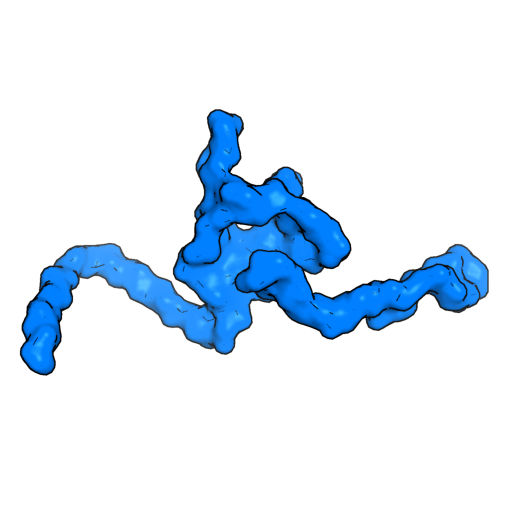 661 C C . LEU A 1 82 ? -29.044 3.501 11.586 1.00 62.78 82 LEU A C 1
ATOM 663 O O . LEU A 1 82 ? -28.766 4.677 11.843 1.00 62.78 82 LEU A O 1
ATOM 667 N N . PRO A 1 83 ? -29.966 2.818 12.289 1.00 64.06 83 PRO A N 1
ATOM 668 C CA . PRO A 1 83 ? -30.563 3.377 13.492 1.00 64.06 83 PRO A CA 1
ATOM 669 C C . PRO A 1 83 ? -29.481 3.567 14.570 1.00 64.06 83 PRO A C 1
ATOM 671 O O . PRO A 1 83 ? -28.545 2.764 14.642 1.00 64.06 83 PRO A O 1
ATOM 674 N N . PRO A 1 84 ? -29.580 4.616 15.407 1.00 63.84 84 PRO A N 1
ATOM 675 C CA . PRO A 1 84 ? -28.685 4.775 16.543 1.00 63.84 84 PRO A CA 1
ATOM 676 C C . PRO A 1 84 ? -28.926 3.606 17.503 1.00 63.84 84 PRO A C 1
ATOM 678 O O . PRO A 1 84 ? -30.033 3.432 18.008 1.00 63.84 84 PRO A O 1
ATOM 681 N N . HIS A 1 85 ? -27.915 2.765 17.705 1.00 60.00 85 HIS A N 1
ATOM 682 C CA . HIS A 1 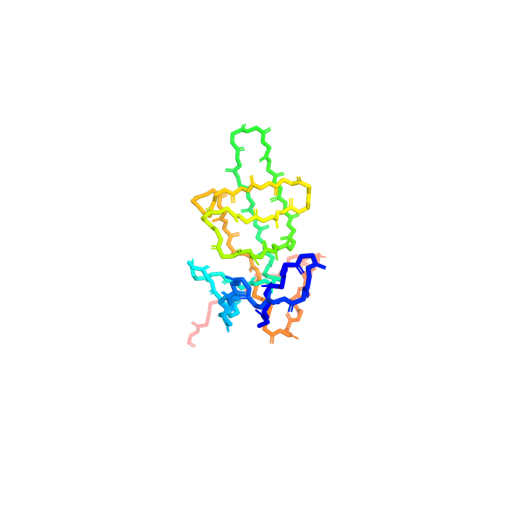85 ? -27.993 1.693 18.690 1.00 60.00 85 HIS A CA 1
ATOM 683 C C . HIS A 1 85 ? -28.069 2.306 20.099 1.00 60.00 85 HIS A C 1
ATOM 685 O O . HIS A 1 85 ? -27.215 3.122 20.454 1.00 60.00 85 HIS A O 1
ATOM 691 N N . ALA A 1 86 ? -29.114 1.926 20.840 1.00 40.84 86 ALA A N 1
ATOM 692 C CA . ALA A 1 86 ? -29.215 2.036 22.294 1.00 40.84 86 ALA A CA 1
ATOM 693 C C . ALA A 1 86 ? -28.455 0.884 22.965 1.00 40.84 86 ALA A C 1
ATOM 695 O O . ALA A 1 86 ? -28.387 -0.203 22.340 1.00 40.84 86 ALA A O 1
#